Protein AF-A0A6G0JTC9-F1 (afdb_monomer_lite)

Foldseek 3Di:
DADLQDDDPCLVPDDPVPDPCLDPDPVSVSSCSHPPDPQVSQQSVCVNVVHDRDDPPPPPDPVVVVVVVLVVVLCVLLVVHPVVVPDPDDDDDDDDPPPRQDQDPDDPDQVVQLLVLLVVLCVSCCPVQVQDDADVSDDCLVCVVVCLVPVVSVSSSCSNGNCSVVVVVVQDPVSNPD

pLDDT: mean 75.74, std 15.86, range [37.12, 93.44]

Secondary structure (DSSP, 8-state):
---TT---HHHHHS-TTTS-TT--SHHHHHHHHHHS-HHHHHHHHHHHTTPPPPPSS-----HHHHHHHHHHHHHHHTT--TTTTS---------------------S-HHHHHHHHHHHHHHHSHHHHTPPPPPTT--GGGGHHHHHH-HHHHHHHHHH-SSHHHHHHT--GGGT--

Structure (mmCIF, N/CA/C/O backbone):
data_AF-A0A6G0JTC9-F1
#
_entry.id   AF-A0A6G0JTC9-F1
#
loop_
_atom_site.group_PDB
_atom_site.id
_atom_site.type_symbol
_atom_site.label_atom_id
_atom_site.label_alt_id
_atom_site.label_comp_id
_atom_site.label_asym_id
_atom_site.label_entity_id
_atom_site.label_seq_id
_atom_site.pdbx_PDB_ins_code
_atom_site.Cartn_x
_atom_site.Cartn_y
_atom_site.Cartn_z
_atom_site.occupancy
_atom_site.B_iso_or_equiv
_atom_site.auth_seq_id
_atom_site.auth_comp_id
_atom_site.auth_asym_id
_atom_site.auth_atom_id
_atom_site.pdbx_PDB_model_num
ATOM 1 N N . MET A 1 1 ? 2.907 3.541 41.428 1.00 45.31 1 MET A N 1
ATOM 2 C CA . MET A 1 1 ? 2.759 4.038 40.045 1.00 45.31 1 MET A CA 1
ATOM 3 C C . MET A 1 1 ? 2.275 2.856 39.226 1.00 45.31 1 MET A C 1
ATOM 5 O O . MET A 1 1 ? 3.086 1.985 38.955 1.00 45.31 1 MET A O 1
ATOM 9 N N . ALA A 1 2 ? 0.968 2.743 38.977 1.00 54.25 2 ALA A N 1
ATOM 10 C CA . ALA A 1 2 ? 0.426 1.648 38.171 1.00 54.25 2 ALA A CA 1
ATOM 11 C C . ALA A 1 2 ? 0.811 1.892 36.707 1.00 54.25 2 ALA A C 1
ATOM 13 O O . ALA A 1 2 ? 0.568 2.982 36.189 1.00 54.25 2 ALA A O 1
ATOM 14 N N . THR A 1 3 ? 1.476 0.931 36.071 1.00 62.31 3 THR A N 1
ATOM 15 C CA . THR A 1 3 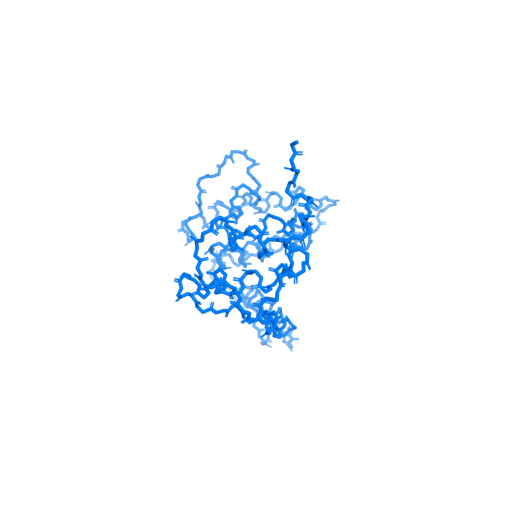? 1.822 1.043 34.652 1.00 62.31 3 THR A CA 1
ATOM 16 C C . THR A 1 3 ? 0.610 0.686 33.789 1.00 62.31 3 THR A C 1
ATOM 18 O O . THR A 1 3 ? -0.300 -0.001 34.245 1.00 62.31 3 THR A O 1
ATOM 21 N N . ILE A 1 4 ? 0.577 1.133 32.528 1.00 64.62 4 ILE A N 1
ATOM 22 C CA . ILE A 1 4 ? -0.486 0.786 31.556 1.00 64.62 4 ILE A CA 1
ATOM 23 C C . ILE A 1 4 ? -0.698 -0.736 31.437 1.00 64.62 4 ILE A C 1
ATOM 25 O O . ILE A 1 4 ? -1.800 -1.178 31.123 1.00 64.62 4 ILE A O 1
ATOM 29 N N . ASN A 1 5 ? 0.331 -1.528 31.746 1.00 71.38 5 ASN A N 1
ATOM 30 C CA . ASN A 1 5 ? 0.291 -2.987 31.700 1.00 71.38 5 ASN A CA 1
ATOM 31 C C . ASN A 1 5 ? -0.206 -3.638 33.004 1.00 71.38 5 ASN A C 1
ATOM 33 O O . ASN A 1 5 ? -0.423 -4.848 33.029 1.00 71.38 5 ASN A O 1
ATOM 37 N N . ASP A 1 6 ? -0.412 -2.867 34.074 1.00 80.31 6 ASP A N 1
ATOM 38 C CA . ASP A 1 6 ? -0.924 -3.381 35.342 1.00 80.31 6 ASP A CA 1
ATOM 39 C C . ASP A 1 6 ? -2.455 -3.288 35.371 1.00 80.31 6 ASP A C 1
ATOM 41 O O . ASP A 1 6 ? -3.046 -2.201 35.355 1.00 80.31 6 ASP A O 1
ATOM 45 N N . MET A 1 7 ? -3.120 -4.445 35.425 1.00 81.69 7 MET A N 1
ATOM 46 C CA . MET A 1 7 ? -4.563 -4.520 35.665 1.00 81.69 7 MET A CA 1
ATOM 47 C C . MET A 1 7 ? -4.858 -4.486 37.164 1.00 81.69 7 MET A C 1
ATOM 49 O O . MET A 1 7 ? -4.403 -5.360 37.908 1.00 81.69 7 MET A O 1
ATOM 53 N N . SER A 1 8 ? -5.682 -3.531 37.587 1.00 85.19 8 SER A N 1
ATOM 54 C CA . SER A 1 8 ? -6.304 -3.529 38.912 1.00 85.19 8 SER A CA 1
ATOM 55 C C . SER A 1 8 ? -7.249 -4.726 39.094 1.00 85.19 8 SER A C 1
ATOM 57 O O . SER A 1 8 ? -7.711 -5.338 38.126 1.00 85.19 8 SER A O 1
ATOM 59 N N . GLU A 1 9 ? -7.567 -5.066 40.346 1.00 84.75 9 GLU A N 1
ATOM 60 C CA . GLU A 1 9 ? -8.531 -6.135 40.653 1.00 84.75 9 GLU A CA 1
ATOM 61 C C . GLU A 1 9 ? -9.920 -5.853 40.070 1.00 84.75 9 G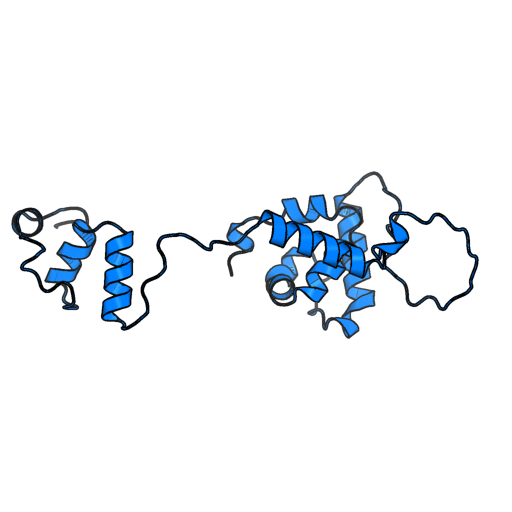LU A C 1
ATOM 63 O O . GLU A 1 9 ? -10.588 -6.770 39.595 1.00 84.75 9 GLU A O 1
ATOM 68 N N . TYR A 1 10 ? -10.329 -4.582 40.053 1.00 85.56 10 TYR A N 1
ATOM 69 C CA . TYR A 1 10 ? -11.589 -4.165 39.450 1.00 85.56 10 TYR A CA 1
ATOM 70 C C . TYR A 1 10 ? -11.597 -4.417 37.939 1.00 85.56 10 TYR A C 1
ATOM 72 O O . TYR A 1 10 ? -12.474 -5.120 37.441 1.00 85.56 10 TYR A O 1
ATOM 80 N N . GLU A 1 11 ? -10.589 -3.919 37.214 1.00 85.88 11 GLU A N 1
ATOM 81 C CA . GLU A 1 11 ? -10.485 -4.114 35.762 1.00 85.88 11 GLU A CA 1
ATOM 82 C C . GLU A 1 11 ? -10.470 -5.604 35.403 1.00 85.88 11 GLU A C 1
ATOM 84 O O . GLU A 1 11 ? -11.110 -6.009 34.434 1.00 85.88 11 GLU A O 1
ATOM 89 N N . ARG A 1 12 ? -9.800 -6.436 36.211 1.00 86.38 12 ARG A N 1
ATOM 90 C CA . ARG A 1 12 ? -9.709 -7.887 36.004 1.00 86.38 12 ARG A CA 1
ATOM 91 C C . ARG A 1 12 ? -11.053 -8.606 36.155 1.00 86.38 12 ARG A C 1
ATOM 93 O O . ARG A 1 12 ? -11.311 -9.546 35.407 1.00 86.38 12 ARG A O 1
ATOM 100 N N . ASN A 1 13 ? -11.884 -8.174 37.102 1.00 88.88 13 ASN A N 1
ATOM 101 C CA . ASN A 1 13 ? -13.079 -8.911 37.521 1.00 88.88 13 ASN A CA 1
ATOM 102 C C . ASN A 1 13 ? -14.398 -8.307 37.020 1.00 88.88 13 ASN A C 1
ATOM 104 O O . ASN A 1 13 ? -15.430 -8.967 37.114 1.00 88.88 13 ASN A O 1
ATOM 108 N N . VAL A 1 14 ? -14.390 -7.079 36.491 1.00 89.06 14 VAL A N 1
ATOM 109 C CA . VAL A 1 14 ? -15.605 -6.439 35.968 1.00 89.06 14 VAL A CA 1
ATOM 110 C C . VAL A 1 14 ? -16.179 -7.225 34.784 1.00 89.06 14 VAL A C 1
ATOM 112 O O . VAL A 1 14 ? -15.441 -7.688 33.909 1.00 89.06 14 VAL A O 1
ATOM 115 N N . ASP A 1 15 ? -17.498 -7.388 34.745 1.00 88.62 15 ASP A N 1
ATOM 116 C CA . ASP A 1 15 ? -18.181 -8.009 33.612 1.00 88.62 15 ASP A CA 1
ATOM 117 C C . ASP A 1 15 ? -18.329 -6.998 32.466 1.00 88.62 15 ASP A C 1
ATOM 119 O O . ASP A 1 15 ? -19.056 -6.008 32.577 1.00 88.62 15 ASP A O 1
ATOM 123 N N . LEU A 1 16 ? -17.653 -7.263 31.345 1.00 85.19 16 LEU A N 1
ATOM 124 C CA . LEU A 1 16 ? -17.637 -6.398 30.161 1.00 85.19 16 LEU A CA 1
ATOM 125 C C . LEU A 1 16 ? -19.019 -6.228 29.513 1.00 85.19 16 LEU A C 1
ATOM 127 O O . LEU A 1 16 ? -19.219 -5.248 28.797 1.00 85.19 16 LEU A O 1
ATOM 131 N N . SER A 1 17 ? -19.962 -7.145 29.756 1.00 85.44 17 SER A N 1
ATOM 132 C CA . SER A 1 17 ? -21.337 -7.033 29.247 1.00 85.44 17 SER A CA 1
ATOM 133 C C . SER A 1 17 ? -22.147 -5.944 29.962 1.00 85.44 17 SER A C 1
ATOM 135 O O . SER A 1 17 ? -23.094 -5.398 29.399 1.00 85.44 17 SER A O 1
ATOM 137 N N . THR A 1 18 ? -21.748 -5.596 31.189 1.00 88.19 18 THR A N 1
ATOM 138 C CA . THR A 1 18 ? -22.400 -4.574 32.024 1.00 88.19 18 THR A CA 1
ATOM 139 C C . THR A 1 18 ? -21.785 -3.185 31.850 1.00 88.19 18 THR A C 1
ATOM 141 O O . THR A 1 18 ? -22.390 -2.181 32.229 1.00 88.19 18 THR A O 1
ATOM 144 N N . VAL A 1 19 ? -20.590 -3.109 31.259 1.00 88.38 19 VAL A N 1
ATOM 145 C CA . VAL A 1 19 ? -19.876 -1.857 31.000 1.00 88.38 19 VAL A CA 1
ATOM 146 C C . VAL A 1 19 ? -20.391 -1.243 29.703 1.00 88.38 19 VAL A C 1
ATOM 148 O O . VAL A 1 19 ? -20.397 -1.887 28.656 1.00 88.38 19 VAL A O 1
ATOM 151 N N . ASN A 1 20 ? -20.765 0.037 29.738 1.00 91.25 20 ASN A N 1
ATOM 152 C CA . ASN A 1 20 ? -21.062 0.777 28.516 1.00 91.25 20 ASN A CA 1
ATOM 153 C C . ASN A 1 20 ? -19.766 1.050 27.734 1.00 91.25 20 ASN A C 1
ATOM 155 O O . ASN A 1 20 ? -19.128 2.086 27.907 1.00 91.25 20 ASN A O 1
ATOM 159 N N . GLN A 1 21 ? -19.389 0.125 26.853 1.00 88.06 21 GLN A N 1
ATOM 160 C CA . GLN A 1 21 ? -18.154 0.208 26.067 1.00 88.06 21 GLN A CA 1
ATOM 161 C C . GLN A 1 21 ? -18.140 1.400 25.093 1.00 88.06 21 GLN A C 1
ATOM 163 O O . GLN A 1 21 ? -17.074 1.833 24.661 1.00 88.06 21 GLN A O 1
ATOM 168 N N . LEU A 1 22 ? -19.300 1.979 24.770 1.00 90.12 22 LEU A N 1
ATOM 169 C CA . LEU A 1 22 ? -19.399 3.155 23.901 1.00 90.12 22 LEU A CA 1
ATOM 170 C C . LEU A 1 22 ? -19.075 4.469 24.623 1.00 90.12 22 LEU A C 1
ATOM 172 O O . LEU A 1 22 ? -18.865 5.480 23.959 1.00 90.12 22 LEU A O 1
ATOM 176 N N . ALA A 1 23 ? -19.023 4.472 25.957 1.00 91.38 23 ALA A N 1
ATOM 177 C CA . ALA A 1 23 ? -18.656 5.660 26.714 1.00 91.38 23 ALA A CA 1
ATOM 178 C C . ALA A 1 23 ? -17.164 5.973 26.534 1.00 91.38 23 ALA A C 1
ATOM 180 O O . ALA A 1 23 ? -16.304 5.167 26.889 1.00 91.38 23 ALA A O 1
ATOM 181 N N . ASP A 1 24 ? -16.858 7.157 26.005 1.00 87.94 24 ASP A N 1
ATOM 182 C CA . ASP A 1 24 ? -15.485 7.635 25.848 1.00 87.94 24 ASP A CA 1
ATOM 183 C C . ASP A 1 24 ? -14.998 8.339 27.121 1.00 87.94 24 ASP A C 1
ATOM 185 O O . ASP A 1 24 ? -14.881 9.562 27.190 1.00 87.94 24 ASP A O 1
ATOM 189 N N . CYS A 1 25 ? -14.785 7.552 28.176 1.00 91.12 25 CYS A N 1
ATOM 190 C CA . CYS A 1 25 ? -14.212 8.018 29.434 1.00 91.12 25 CYS A CA 1
ATOM 191 C C . CYS A 1 25 ? -12.997 7.177 29.834 1.00 91.12 25 CYS A C 1
ATOM 193 O O . CYS A 1 25 ? -12.851 6.024 29.428 1.00 91.12 25 CYS A O 1
ATOM 195 N N . GLU A 1 26 ? -12.119 7.761 30.651 1.00 90.12 26 GLU A N 1
ATOM 196 C CA . GLU A 1 26 ? -10.834 7.166 31.037 1.00 90.12 26 GLU A CA 1
ATOM 197 C C . GLU A 1 26 ? -10.984 5.777 31.678 1.00 90.12 26 GLU A C 1
ATOM 199 O O . GLU A 1 26 ? -10.230 4.864 31.354 1.00 90.12 26 GLU A O 1
ATOM 204 N N . GLU A 1 27 ? -12.007 5.589 32.512 1.00 88.62 27 GLU A N 1
ATOM 205 C CA . GLU A 1 27 ? -12.300 4.327 33.202 1.00 88.62 27 GLU A CA 1
ATOM 206 C C . GLU A 1 27 ? -12.623 3.191 32.220 1.00 88.62 27 GLU A C 1
ATOM 208 O O . GLU A 1 27 ? -12.059 2.099 32.307 1.00 88.62 27 GLU A O 1
ATOM 213 N N . VAL A 1 28 ? -13.500 3.452 31.245 1.00 89.94 28 VAL A N 1
ATOM 214 C CA . VAL A 1 28 ? -13.858 2.475 30.206 1.00 89.94 28 VAL A CA 1
ATOM 215 C C . VAL A 1 28 ? -12.684 2.264 29.257 1.00 89.94 28 VAL A C 1
ATOM 217 O O . VAL A 1 28 ? -12.398 1.128 28.880 1.00 89.94 28 VAL A O 1
ATOM 220 N N . ASN A 1 29 ? -11.960 3.330 28.914 1.00 90.12 29 ASN A N 1
ATOM 221 C CA . ASN A 1 29 ? -10.799 3.267 28.030 1.00 90.12 29 ASN A CA 1
ATOM 222 C C . ASN A 1 29 ? -9.679 2.411 28.636 1.00 90.12 29 ASN A C 1
ATOM 224 O O . ASN A 1 29 ? -9.085 1.602 27.925 1.00 90.12 29 ASN A O 1
ATOM 228 N N . ALA A 1 30 ? -9.442 2.507 29.946 1.00 89.25 30 ALA A N 1
ATOM 229 C CA . ALA A 1 30 ? -8.475 1.670 30.650 1.00 89.25 30 ALA A CA 1
ATOM 230 C C . ALA A 1 30 ? -8.845 0.177 30.582 1.00 89.25 30 ALA A C 1
ATOM 232 O O . ALA A 1 30 ? -7.989 -0.655 30.275 1.00 89.25 30 ALA A O 1
ATOM 233 N N . ILE A 1 31 ? -10.126 -0.163 30.776 1.00 90.06 31 ILE A N 1
ATOM 234 C CA . ILE A 1 31 ? -10.625 -1.545 30.669 1.00 90.06 31 ILE A CA 1
ATOM 235 C C . ILE A 1 31 ? -10.502 -2.061 29.227 1.00 90.06 31 ILE A C 1
ATOM 237 O O . ILE A 1 31 ? -9.958 -3.142 29.003 1.00 90.06 31 ILE A O 1
ATOM 241 N N . VAL A 1 32 ? -10.968 -1.280 28.248 1.00 91.06 32 VAL A N 1
ATOM 242 C CA . VAL A 1 32 ? -10.944 -1.607 26.811 1.00 91.06 32 VAL A CA 1
ATOM 243 C C . VAL A 1 32 ? -9.519 -1.853 26.321 1.00 91.06 32 VAL A C 1
ATOM 245 O O . VAL A 1 32 ? -9.268 -2.842 25.639 1.00 91.06 32 VAL A O 1
ATOM 248 N N . ILE A 1 33 ? -8.568 -0.988 26.688 1.00 90.19 33 ILE A N 1
ATOM 249 C CA . ILE A 1 33 ? -7.168 -1.107 26.259 1.00 90.19 33 ILE A CA 1
ATOM 250 C C . ILE A 1 33 ? -6.532 -2.405 26.764 1.00 90.19 33 ILE A C 1
ATOM 252 O O . ILE A 1 33 ? -5.749 -3.008 26.025 1.00 90.19 33 ILE A O 1
ATOM 256 N N . LYS A 1 34 ? -6.870 -2.816 27.994 1.00 89.94 34 LYS A N 1
ATOM 257 C CA . LYS A 1 34 ? -6.245 -3.943 28.700 1.00 89.94 34 LYS A CA 1
ATOM 258 C C . LYS A 1 34 ? -6.922 -5.293 28.443 1.00 89.94 34 LYS A C 1
ATOM 260 O O . LYS A 1 34 ? -6.242 -6.311 28.505 1.00 89.94 34 LYS A O 1
ATOM 265 N N . ARG A 1 35 ? -8.242 -5.324 28.209 1.00 90.25 35 ARG A N 1
ATOM 266 C CA . ARG A 1 35 ? -9.030 -6.575 28.152 1.00 90.25 35 ARG A CA 1
ATOM 267 C C . ARG A 1 35 ? -9.602 -6.938 26.793 1.00 90.25 35 ARG A C 1
ATOM 269 O O . ARG A 1 35 ? -10.014 -8.083 26.638 1.00 90.25 35 ARG A O 1
ATOM 276 N N . LEU A 1 36 ? -9.657 -6.004 25.847 1.00 90.62 36 LEU A N 1
ATOM 277 C CA . LEU A 1 36 ? -10.094 -6.305 24.488 1.00 90.62 36 LEU A CA 1
ATOM 278 C C . LEU A 1 36 ? -8.890 -6.533 23.577 1.00 90.62 36 LEU A C 1
ATOM 280 O O . LEU A 1 36 ? -7.878 -5.831 23.665 1.00 90.62 36 LEU A O 1
ATOM 284 N N . GLU A 1 37 ? -9.031 -7.497 22.672 1.00 90.19 37 GLU A N 1
ATOM 285 C CA . GLU A 1 37 ? -8.050 -7.748 21.624 1.00 90.19 37 GLU A CA 1
ATOM 286 C C . GLU A 1 37 ? -7.948 -6.537 20.689 1.00 90.19 37 GLU A C 1
ATOM 288 O O . GLU A 1 37 ? -8.893 -5.762 20.522 1.00 90.19 37 GLU A O 1
ATOM 293 N N . MET A 1 38 ? -6.794 -6.360 20.038 1.00 89.50 38 MET A N 1
ATOM 294 C CA . MET A 1 38 ? -6.527 -5.181 19.200 1.00 89.50 38 MET A CA 1
ATOM 295 C C . MET A 1 38 ? -7.615 -4.932 18.146 1.00 89.50 38 MET A C 1
ATOM 297 O O . MET A 1 38 ? -7.947 -3.776 17.878 1.00 89.50 38 MET A O 1
ATOM 301 N N . ARG A 1 39 ? -8.175 -6.010 17.589 1.00 89.38 39 ARG A N 1
ATOM 302 C CA . ARG A 1 39 ? -9.247 -5.960 16.597 1.00 89.38 39 ARG A CA 1
ATOM 303 C C . ARG A 1 39 ? -10.548 -5.408 17.178 1.00 89.38 39 ARG A C 1
ATOM 305 O O . ARG A 1 39 ? -11.072 -4.440 16.638 1.00 89.38 39 ARG A O 1
ATOM 312 N N . ASP A 1 40 ? -10.999 -5.951 18.304 1.00 90.69 40 ASP A N 1
ATOM 313 C CA . ASP A 1 40 ? -12.228 -5.518 18.978 1.00 90.69 40 ASP A CA 1
ATOM 314 C C . ASP A 1 40 ? -12.132 -4.054 19.425 1.00 90.69 40 ASP A C 1
ATOM 316 O O . ASP A 1 40 ? -13.091 -3.291 19.311 1.00 90.69 40 ASP A O 1
ATOM 320 N N . ARG A 1 41 ? -10.942 -3.621 19.869 1.00 92.25 41 ARG A N 1
ATOM 321 C CA . ARG A 1 41 ? -10.683 -2.209 20.193 1.00 92.25 41 ARG A CA 1
ATOM 322 C C . ARG A 1 41 ? -10.828 -1.305 18.973 1.00 92.25 41 ARG A C 1
ATOM 324 O O . ARG A 1 41 ? -11.382 -0.217 19.095 1.00 92.25 41 ARG A O 1
ATOM 331 N N . LEU A 1 42 ? -10.317 -1.727 17.815 1.00 91.38 42 LEU A N 1
ATOM 332 C CA . LEU A 1 42 ? -10.420 -0.947 16.584 1.00 91.38 42 LEU A CA 1
ATOM 333 C C . LEU A 1 42 ? -11.880 -0.828 16.138 1.00 91.38 42 LEU A C 1
ATOM 335 O O . LEU A 1 42 ? -12.328 0.270 15.819 1.00 91.38 42 LEU A O 1
ATOM 339 N N . ASP A 1 43 ? -12.638 -1.923 16.195 1.00 92.12 43 ASP A N 1
ATOM 340 C CA . ASP A 1 43 ? -14.068 -1.910 15.882 1.00 92.12 43 ASP A CA 1
ATOM 341 C C . ASP A 1 43 ? -14.845 -0.996 16.836 1.00 92.12 43 ASP A C 1
ATOM 343 O O . ASP A 1 43 ? -15.653 -0.182 16.389 1.00 92.12 43 ASP A O 1
ATOM 347 N N . LEU A 1 44 ? -14.536 -1.032 18.135 1.00 92.06 44 LEU A N 1
ATOM 348 C CA . LEU A 1 44 ? -15.137 -0.134 19.119 1.00 92.06 44 LEU A CA 1
ATOM 349 C C . LEU A 1 44 ? -14.830 1.344 18.828 1.00 92.06 44 LEU A C 1
ATOM 351 O O . LEU A 1 44 ? -15.723 2.186 18.926 1.00 92.06 44 LEU A O 1
ATOM 355 N N . VAL A 1 45 ? -13.593 1.670 18.440 1.00 92.56 45 VAL A N 1
ATOM 356 C CA . VAL A 1 45 ? -13.205 3.034 18.040 1.00 92.56 45 VAL A CA 1
ATOM 357 C C . VAL A 1 45 ? -13.975 3.478 16.796 1.00 92.56 45 VAL A C 1
ATOM 359 O O . VAL A 1 45 ? -14.504 4.589 16.777 1.00 92.56 45 VAL A O 1
ATOM 362 N N . HIS A 1 46 ? -14.104 2.612 15.787 1.00 93.12 46 HIS A N 1
ATOM 363 C CA . HIS A 1 46 ? -14.910 2.898 14.598 1.00 93.12 46 HIS A CA 1
ATOM 364 C C . HIS A 1 46 ? -16.371 3.174 14.969 1.00 93.12 46 HIS A C 1
ATOM 366 O O . HIS A 1 46 ? -16.922 4.192 14.554 1.00 93.12 46 HIS A O 1
ATOM 372 N N . ILE A 1 47 ? -16.967 2.339 15.823 1.00 93.44 47 ILE A N 1
ATOM 373 C CA . ILE A 1 47 ? -18.351 2.510 16.278 1.00 93.44 47 ILE A CA 1
ATOM 374 C C . ILE A 1 47 ? -18.526 3.837 17.034 1.00 93.44 47 ILE A C 1
ATOM 376 O O . ILE A 1 47 ? -19.472 4.571 16.751 1.00 93.44 47 ILE A O 1
ATOM 380 N N . ARG A 1 48 ? -17.610 4.191 17.949 1.00 93.00 48 ARG A N 1
ATOM 381 C CA . ARG A 1 48 ? -17.657 5.468 18.691 1.00 93.00 48 ARG A CA 1
ATOM 382 C C . ARG A 1 48 ? -17.573 6.692 17.779 1.00 93.00 48 ARG A C 1
ATOM 384 O O . ARG A 1 48 ? -18.209 7.703 18.059 1.00 93.00 48 ARG A O 1
ATOM 391 N N . LEU A 1 49 ? -16.811 6.593 16.690 1.00 93.31 49 LEU A N 1
ATOM 392 C CA . LEU A 1 49 ? -16.668 7.651 15.686 1.00 93.31 49 LEU A CA 1
ATOM 393 C C . LEU A 1 49 ? -17.778 7.636 14.621 1.00 93.31 49 LEU A C 1
ATOM 395 O O . LEU A 1 49 ? -17.789 8.500 13.746 1.00 93.31 49 LEU A O 1
ATOM 399 N N . GLY A 1 50 ? -18.701 6.668 14.666 1.00 91.94 50 GLY A N 1
ATOM 400 C CA . GLY A 1 50 ? -19.738 6.495 13.646 1.00 91.94 50 GLY A CA 1
ATOM 401 C C . GLY A 1 50 ? -19.192 6.051 12.285 1.00 91.94 50 GLY A C 1
ATOM 402 O O . GLY A 1 50 ? -19.828 6.285 11.257 1.00 91.94 50 GLY A O 1
ATOM 403 N N . LEU A 1 51 ? -18.010 5.435 12.262 1.00 90.81 51 LEU A N 1
ATOM 404 C CA . LEU A 1 51 ? -17.380 4.906 11.060 1.00 90.81 51 LEU A CA 1
ATOM 405 C C . LEU A 1 51 ? -17.802 3.446 10.830 1.00 90.81 51 LEU A C 1
ATOM 407 O O . LEU A 1 51 ? -17.952 2.690 11.793 1.00 90.81 51 LEU A O 1
ATOM 411 N N . PRO A 1 52 ? -17.945 3.005 9.567 1.00 89.81 52 PRO A N 1
ATOM 412 C CA . PRO A 1 52 ? -18.118 1.591 9.255 1.00 89.81 52 PRO A CA 1
ATOM 413 C C . PRO A 1 52 ? -16.957 0.766 9.821 1.00 89.81 52 PRO A C 1
ATOM 415 O O . PRO A 1 52 ? -15.796 1.167 9.691 1.00 89.81 52 PRO A O 1
ATOM 418 N N . THR A 1 53 ? -17.254 -0.379 10.436 1.00 88.19 53 THR A N 1
ATOM 419 C CA . THR A 1 53 ? -16.222 -1.319 10.885 1.00 88.19 53 THR A CA 1
ATOM 420 C C . THR A 1 53 ? -15.489 -1.896 9.680 1.00 88.19 53 THR A C 1
ATOM 422 O O . THR A 1 53 ? -16.078 -2.163 8.629 1.00 88.19 53 THR A O 1
ATOM 425 N N . LEU A 1 54 ? -14.173 -2.062 9.808 1.00 82.12 54 LEU A N 1
ATOM 426 C CA . LEU A 1 54 ? -13.374 -2.615 8.720 1.00 82.12 54 LEU A CA 1
ATOM 427 C C . LEU A 1 54 ? -13.713 -4.108 8.561 1.00 82.12 54 LEU A C 1
ATOM 429 O O . LEU A 1 54 ? -13.820 -4.803 9.569 1.00 82.12 54 LEU A O 1
ATOM 433 N N . PRO A 1 55 ? -13.857 -4.651 7.347 1.00 80.88 55 PRO A N 1
ATOM 434 C CA . PRO A 1 55 ? -14.015 -6.093 7.184 1.00 80.88 55 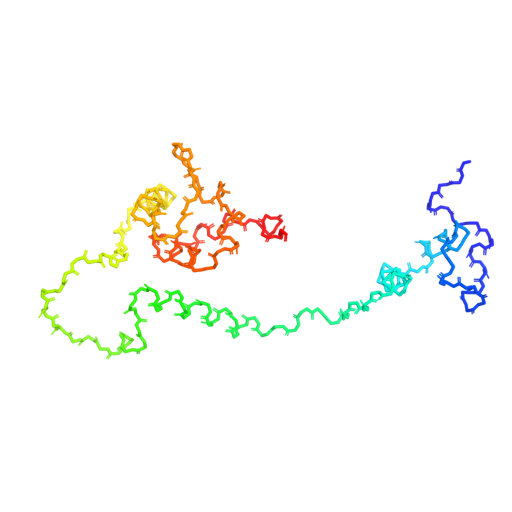PRO A CA 1
ATOM 435 C C . PRO A 1 55 ? -12.801 -6.836 7.775 1.00 80.88 55 PRO A C 1
ATOM 437 O O . PRO A 1 55 ? -11.661 -6.388 7.650 1.00 80.88 55 PRO A O 1
ATOM 440 N N . SER A 1 56 ? -13.055 -7.942 8.485 1.00 70.88 56 SER A N 1
ATOM 441 C CA . SER A 1 56 ? -11.997 -8.764 9.102 1.00 70.88 56 SER A CA 1
ATOM 442 C C . SER A 1 56 ? -11.316 -9.685 8.092 1.00 70.88 56 SER A C 1
ATOM 44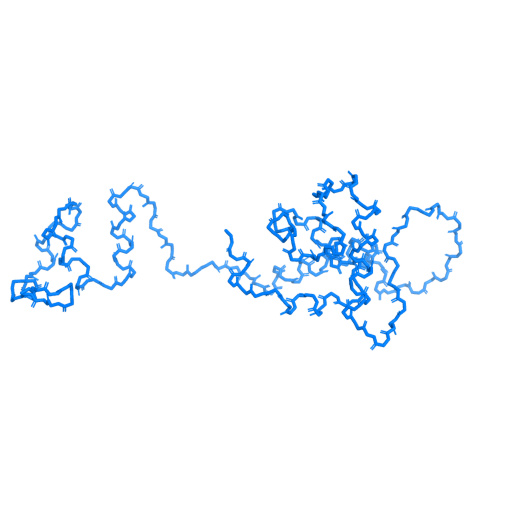4 O O . SER A 1 56 ? -10.124 -9.963 8.207 1.00 70.88 56 SER A O 1
ATOM 446 N N . ALA A 1 57 ? -12.062 -10.122 7.075 1.00 68.56 57 ALA A N 1
ATOM 447 C CA . ALA A 1 57 ? -11.482 -10.612 5.841 1.00 68.56 57 ALA A CA 1
ATOM 448 C C . ALA A 1 57 ? -10.752 -9.425 5.204 1.00 68.56 57 ALA A C 1
ATOM 450 O O . ALA A 1 57 ? -11.373 -8.385 4.987 1.00 68.56 57 ALA A O 1
ATOM 451 N N . GLY A 1 58 ? -9.442 -9.546 4.973 1.00 63.38 58 GLY A N 1
ATOM 452 C CA . GLY A 1 58 ? -8.654 -8.507 4.302 1.00 63.38 58 GLY A CA 1
ATOM 453 C C . GLY A 1 58 ? -9.221 -8.143 2.924 1.00 63.38 58 GLY A C 1
ATOM 454 O O . GLY A 1 58 ? -10.277 -8.628 2.520 1.00 63.38 58 GLY A O 1
ATOM 455 N N . MET A 1 59 ? -8.524 -7.303 2.156 1.00 60.78 59 MET A N 1
ATOM 456 C CA . MET A 1 59 ? -8.931 -7.072 0.766 1.00 60.78 59 MET A CA 1
ATOM 457 C C . MET A 1 59 ? -8.947 -8.404 0.003 1.00 60.78 59 MET A C 1
ATOM 459 O O . MET A 1 59 ? -7.898 -8.961 -0.318 1.00 60.78 59 MET A O 1
ATOM 463 N N . VAL A 1 60 ? -10.151 -8.918 -0.264 1.00 63.25 60 VAL A N 1
ATOM 464 C CA . VAL A 1 60 ? -10.381 -10.075 -1.130 1.00 63.25 60 VAL A CA 1
ATOM 465 C C . VAL A 1 60 ? -10.220 -9.575 -2.558 1.00 63.25 60 VAL A C 1
ATOM 467 O O . VAL A 1 60 ? -11.183 -9.186 -3.213 1.00 63.25 60 VAL A O 1
ATOM 470 N N . ALA A 1 61 ? -8.971 -9.500 -2.997 1.00 69.94 61 ALA A N 1
ATOM 471 C CA . ALA A 1 61 ? -8.621 -9.300 -4.388 1.00 69.94 61 ALA A CA 1
ATOM 472 C C . ALA A 1 61 ? -8.057 -10.615 -4.923 1.00 69.94 61 ALA A C 1
ATOM 474 O O . ALA A 1 61 ? -7.240 -11.258 -4.258 1.00 69.94 61 ALA A O 1
ATOM 475 N N . ASP A 1 62 ? -8.489 -11.011 -6.119 1.00 79.25 62 ASP A N 1
ATOM 476 C CA . ASP A 1 62 ? -7.788 -12.034 -6.884 1.00 79.25 62 ASP A CA 1
ATOM 477 C C . ASP A 1 62 ? -6.469 -11.421 -7.369 1.00 79.25 62 ASP A C 1
ATOM 479 O O . ASP A 1 62 ? -6.398 -10.756 -8.402 1.00 79.25 62 ASP A O 1
ATOM 483 N N . TRP A 1 63 ? -5.429 -11.551 -6.546 1.00 76.25 63 TRP A N 1
ATOM 484 C CA . TRP A 1 63 ? -4.120 -10.986 -6.848 1.00 76.25 63 TRP A CA 1
ATOM 485 C C . TRP A 1 63 ? -3.513 -11.594 -8.105 1.00 76.25 63 TRP A C 1
ATOM 487 O O . TRP A 1 63 ? -2.762 -10.906 -8.785 1.00 76.25 63 TRP A O 1
ATOM 497 N N . GLU A 1 64 ? -3.842 -12.842 -8.433 1.00 79.81 64 GLU A N 1
ATOM 498 C CA . GLU A 1 64 ? -3.355 -13.489 -9.647 1.00 79.81 64 GLU A CA 1
ATOM 499 C C . GLU A 1 64 ? -3.990 -12.837 -10.880 1.00 79.81 64 GLU A C 1
ATOM 501 O O . GLU A 1 64 ? -3.270 -12.432 -11.793 1.00 79.81 64 GLU A O 1
ATOM 506 N N . GLU A 1 65 ? -5.306 -12.599 -10.858 1.00 81.12 65 GLU A N 1
ATOM 507 C CA . GLU A 1 65 ? -6.003 -11.852 -11.912 1.00 81.12 65 GLU A CA 1
ATOM 508 C C . GLU A 1 65 ? -5.506 -10.399 -12.016 1.00 81.12 65 GLU A C 1
ATOM 510 O O . GLU A 1 65 ? -5.230 -9.902 -13.113 1.00 81.12 65 GLU A O 1
ATOM 515 N N . VAL A 1 66 ? -5.358 -9.704 -10.882 1.00 80.25 66 VAL A N 1
ATOM 516 C CA . VAL A 1 66 ? -4.896 -8.307 -10.844 1.00 80.25 66 VAL A CA 1
ATOM 517 C C . VAL A 1 66 ? -3.469 -8.183 -11.381 1.00 80.25 66 VAL A C 1
ATOM 519 O O . VAL A 1 66 ? -3.201 -7.286 -12.182 1.00 80.25 66 VAL A O 1
ATOM 522 N N . LEU A 1 67 ? -2.564 -9.082 -10.983 1.00 80.44 67 LEU A N 1
ATOM 523 C CA . LEU A 1 67 ? -1.180 -9.094 -11.458 1.00 80.44 67 LEU A CA 1
ATOM 524 C C . LEU A 1 67 ? -1.098 -9.461 -12.941 1.00 80.44 67 LEU A C 1
ATOM 526 O O . LEU A 1 67 ? -0.402 -8.771 -13.682 1.00 80.44 67 LEU A O 1
ATOM 530 N N . ALA A 1 68 ? -1.842 -10.475 -13.392 1.00 78.56 68 ALA A N 1
ATOM 531 C CA . ALA A 1 68 ? -1.872 -10.873 -14.799 1.00 78.56 68 ALA A CA 1
ATOM 532 C C . ALA A 1 68 ? -2.380 -9.736 -15.696 1.00 78.56 68 ALA A C 1
ATOM 534 O O . ALA A 1 68 ? -1.819 -9.456 -16.758 1.00 78.56 68 ALA A O 1
ATOM 535 N N . LYS A 1 69 ? -3.416 -9.022 -15.245 1.00 80.06 69 LYS A N 1
ATOM 536 C CA . LYS A 1 69 ? -3.943 -7.853 -15.949 1.00 80.06 69 LYS A CA 1
ATOM 537 C C . LYS A 1 69 ? -2.942 -6.701 -15.979 1.00 80.06 69 LYS A C 1
ATOM 539 O O . LYS A 1 69 ? -2.827 -6.023 -16.997 1.00 80.06 69 LYS A O 1
ATOM 544 N N . GLU A 1 70 ? -2.222 -6.466 -14.888 1.00 79.56 70 GLU A N 1
ATOM 545 C CA . GLU A 1 70 ? -1.193 -5.429 -14.833 1.00 79.56 70 GLU A CA 1
ATOM 546 C C . GLU A 1 70 ? -0.023 -5.743 -15.768 1.00 79.56 70 GLU A C 1
ATOM 548 O O . GLU A 1 70 ? 0.382 -4.886 -16.553 1.00 79.56 70 GLU A O 1
ATOM 553 N N . GLU A 1 71 ? 0.464 -6.984 -15.749 1.00 76.50 71 GLU A N 1
ATOM 554 C CA . GLU A 1 71 ? 1.493 -7.479 -16.665 1.00 76.50 71 GLU A CA 1
ATOM 555 C C . GLU A 1 71 ? 1.057 -7.319 -18.128 1.00 76.50 71 GLU A C 1
ATOM 557 O O . GLU A 1 71 ? 1.811 -6.807 -18.957 1.00 76.50 71 GLU A O 1
ATOM 562 N N . GLN A 1 72 ? -0.190 -7.673 -18.445 1.00 73.56 72 GLN A N 1
ATOM 563 C CA . GLN A 1 72 ? -0.762 -7.477 -19.773 1.00 73.56 72 GLN A CA 1
ATOM 564 C C . GLN A 1 72 ? -0.794 -6.001 -20.189 1.00 73.56 72 GLN A C 1
ATOM 566 O O . GLN A 1 72 ? -0.466 -5.680 -21.330 1.00 73.56 72 GLN A O 1
ATOM 571 N N . LEU A 1 73 ? -1.205 -5.098 -19.298 1.00 74.44 73 LEU A N 1
ATOM 572 C CA . LEU A 1 73 ? -1.256 -3.663 -19.593 1.00 74.44 73 LEU A CA 1
ATOM 573 C C . LEU A 1 73 ? 0.145 -3.085 -19.785 1.00 74.44 73 LEU A C 1
ATOM 575 O O . LEU A 1 73 ? 0.332 -2.220 -20.638 1.00 74.44 73 LEU A O 1
ATOM 579 N N . ILE A 1 74 ? 1.130 -3.592 -19.039 1.00 72.56 74 ILE A N 1
ATOM 580 C CA . ILE A 1 74 ? 2.537 -3.279 -19.273 1.00 72.56 74 ILE A CA 1
ATOM 581 C C . ILE A 1 74 ? 2.903 -3.733 -20.692 1.00 72.56 74 ILE A C 1
ATOM 583 O O . ILE A 1 74 ? 3.343 -2.884 -21.456 1.00 72.56 74 ILE A O 1
ATOM 587 N N . HIS A 1 75 ? 2.617 -4.984 -21.090 1.00 68.50 75 HIS A N 1
ATOM 588 C CA . HIS A 1 75 ? 2.857 -5.520 -22.446 1.00 68.50 75 HIS A CA 1
ATOM 589 C C . HIS A 1 75 ? 2.189 -4.717 -23.586 1.00 68.50 75 HIS A C 1
ATOM 591 O O . HIS A 1 75 ? 2.822 -4.465 -24.615 1.00 68.50 75 HIS A O 1
ATOM 597 N N . GLN A 1 76 ? 0.957 -4.248 -23.388 1.00 68.06 76 GLN A N 1
ATOM 598 C CA . GLN A 1 76 ? 0.239 -3.416 -24.362 1.00 68.06 76 GLN A CA 1
ATOM 599 C C . GLN A 1 76 ? 0.870 -2.028 -24.540 1.00 68.06 76 GLN A C 1
ATOM 601 O O . GLN A 1 76 ? 0.904 -1.509 -25.652 1.00 68.06 76 GLN A O 1
ATOM 606 N N . GLU A 1 77 ? 1.445 -1.439 -23.489 1.00 65.88 77 GLU A N 1
ATOM 607 C CA . GLU A 1 77 ? 2.157 -0.156 -23.601 1.00 65.88 77 GLU A CA 1
ATOM 608 C C . GLU A 1 77 ? 3.445 -0.279 -24.456 1.00 65.88 77 GLU A C 1
ATOM 610 O O . GLU A 1 77 ? 3.940 0.721 -24.973 1.00 65.88 77 GLU A O 1
ATOM 615 N N . TYR A 1 78 ? 3.965 -1.499 -24.682 1.00 59.84 78 TYR A N 1
ATOM 616 C CA . TYR A 1 78 ? 5.045 -1.774 -25.650 1.00 59.84 78 TYR A CA 1
ATOM 617 C C . TYR A 1 78 ? 4.540 -2.062 -27.070 1.00 59.84 78 TYR A C 1
ATOM 619 O O . TYR A 1 78 ? 5.332 -2.516 -27.892 1.00 59.84 78 TYR A O 1
ATOM 627 N N . GLY A 1 79 ? 3.242 -1.919 -27.360 1.00 58.81 79 GLY A N 1
ATOM 628 C CA . GLY A 1 79 ? 2.633 -2.374 -28.618 1.00 58.81 79 GLY A CA 1
ATOM 629 C C . GLY A 1 79 ? 2.846 -3.866 -28.910 1.00 58.81 79 GLY A C 1
ATOM 630 O O . GLY A 1 79 ? 2.764 -4.297 -30.061 1.00 58.81 79 GLY A O 1
ATOM 631 N N . ILE A 1 80 ? 3.124 -4.667 -27.871 1.00 51.69 80 ILE A N 1
ATOM 632 C CA . ILE A 1 80 ? 2.999 -6.123 -27.926 1.00 51.69 80 ILE A CA 1
ATOM 633 C C . ILE A 1 80 ? 1.526 -6.415 -27.651 1.00 51.69 80 ILE A C 1
ATOM 635 O O . ILE A 1 80 ? 1.109 -6.778 -26.550 1.00 51.69 80 ILE A O 1
ATOM 639 N N . ASP A 1 81 ? 0.712 -6.191 -28.674 1.00 52.53 81 ASP A N 1
ATOM 640 C CA . ASP A 1 81 ? -0.698 -6.540 -28.635 1.00 52.53 81 ASP A CA 1
ATOM 641 C C . ASP A 1 81 ? -0.822 -8.072 -28.669 1.00 52.53 81 ASP A C 1
ATOM 643 O O . ASP A 1 81 ? 0.095 -8.780 -29.091 1.00 52.53 81 ASP A O 1
ATOM 647 N N . HIS A 1 82 ? -1.978 -8.625 -28.291 1.00 48.53 82 HIS A N 1
ATOM 648 C CA . HIS A 1 82 ? -2.230 -10.079 -28.354 1.00 48.53 82 HIS A CA 1
ATOM 649 C C . HIS A 1 82 ? -2.009 -10.689 -29.756 1.00 48.53 82 HIS A C 1
ATOM 651 O O . HIS A 1 82 ? -1.900 -11.904 -29.897 1.00 48.53 82 HIS A O 1
ATOM 657 N N . TYR A 1 83 ? -1.910 -9.845 -30.786 1.00 50.25 83 TYR A N 1
ATOM 658 C CA . TYR A 1 83 ? -1.566 -10.205 -32.157 1.00 50.25 83 TYR A CA 1
ATOM 659 C C . TYR A 1 83 ? -0.071 -10.548 -32.361 1.00 50.25 83 TYR A C 1
ATOM 661 O O . TYR A 1 83 ? 0.261 -11.374 -33.210 1.00 50.25 83 TYR A O 1
ATOM 669 N N . ALA A 1 84 ? 0.845 -9.985 -31.562 1.00 47.28 84 ALA A N 1
ATOM 670 C CA . ALA A 1 84 ? 2.293 -10.187 -31.703 1.00 47.28 84 ALA A CA 1
ATOM 671 C C . ALA A 1 84 ? 2.810 -11.494 -31.068 1.00 47.28 84 ALA A C 1
ATOM 673 O O . ALA A 1 84 ? 3.933 -11.908 -31.350 1.00 47.28 84 ALA A O 1
ATOM 674 N N . ALA A 1 85 ? 2.000 -12.183 -30.256 1.00 49.12 85 ALA A N 1
ATOM 675 C CA . ALA A 1 85 ? 2.378 -13.474 -29.673 1.00 49.12 85 ALA A CA 1
ATOM 676 C C . ALA A 1 85 ? 2.492 -14.600 -30.723 1.00 49.12 85 ALA A C 1
ATOM 678 O O . ALA A 1 85 ? 3.142 -15.608 -30.456 1.00 49.12 85 ALA A O 1
ATOM 679 N N . ASN A 1 86 ? 1.900 -14.429 -31.917 1.00 44.84 86 ASN A N 1
ATOM 680 C CA . ASN A 1 86 ? 1.800 -15.497 -32.917 1.00 44.84 86 ASN A CA 1
ATOM 681 C C . ASN A 1 86 ? 2.111 -15.103 -34.374 1.00 44.84 86 ASN A C 1
ATOM 683 O O . ASN A 1 86 ? 1.929 -15.941 -35.255 1.00 44.84 86 ASN A O 1
ATOM 687 N N . SER A 1 87 ? 2.594 -13.889 -34.658 1.00 42.03 87 SER A N 1
ATOM 688 C CA . SER A 1 87 ? 2.920 -13.485 -36.035 1.00 42.03 87 SER A CA 1
ATOM 689 C C . SER A 1 87 ? 4.337 -12.927 -36.134 1.00 42.03 87 SER A C 1
ATOM 691 O O . SER A 1 87 ? 4.563 -11.726 -36.021 1.00 42.03 87 SER A O 1
ATOM 693 N N . GLN A 1 88 ? 5.310 -13.803 -36.396 1.00 41.47 88 GLN A N 1
ATOM 694 C CA . GLN A 1 88 ? 6.462 -13.388 -37.194 1.00 41.47 88 GLN A CA 1
ATOM 695 C C . GLN A 1 88 ? 5.976 -13.258 -38.636 1.00 41.47 88 GLN A C 1
ATOM 697 O O . GLN A 1 88 ? 5.926 -14.232 -39.381 1.00 41.47 88 GLN A O 1
ATOM 702 N N . THR A 1 89 ? 5.595 -12.049 -39.022 1.00 40.69 89 THR A N 1
ATOM 703 C CA . THR A 1 89 ? 5.505 -11.676 -40.432 1.00 40.69 89 THR A CA 1
ATOM 704 C C . THR A 1 89 ? 6.356 -10.440 -40.617 1.00 40.69 89 THR A C 1
ATOM 706 O O . THR A 1 89 ? 6.020 -9.366 -40.124 1.00 40.69 89 THR A O 1
ATOM 709 N N . GLU A 1 90 ? 7.490 -10.646 -41.279 1.00 47.78 90 GLU A N 1
ATOM 710 C CA . GLU A 1 90 ? 8.370 -9.609 -41.799 1.00 47.78 90 GLU A CA 1
ATOM 711 C C . GLU A 1 90 ? 7.531 -8.639 -42.641 1.00 47.78 90 GLU A C 1
ATOM 713 O O . GLU A 1 90 ? 7.067 -8.995 -43.723 1.00 47.78 90 GLU A O 1
ATOM 718 N N . MET A 1 91 ? 7.298 -7.425 -42.145 1.00 39.19 91 MET A N 1
ATOM 719 C CA . MET A 1 91 ? 6.864 -6.319 -42.990 1.00 39.19 91 MET A CA 1
ATOM 720 C C . MET A 1 91 ? 7.670 -5.074 -42.651 1.00 39.19 91 MET A C 1
ATOM 722 O O . MET A 1 91 ? 7.557 -4.480 -41.582 1.00 39.19 91 MET A O 1
ATOM 726 N N . ASP A 1 92 ? 8.517 -4.755 -43.620 1.00 47.91 92 ASP A N 1
ATOM 727 C CA . ASP A 1 92 ? 9.176 -3.486 -43.852 1.00 47.91 92 ASP A CA 1
ATOM 728 C C . ASP A 1 92 ? 8.107 -2.405 -44.078 1.00 47.91 92 ASP A C 1
ATOM 730 O O . ASP A 1 92 ? 7.329 -2.478 -45.033 1.00 47.91 92 ASP A O 1
ATOM 734 N N . SER A 1 93 ? 8.020 -1.427 -43.179 1.00 37.12 93 SER A N 1
ATOM 735 C CA . SER A 1 93 ? 7.303 -0.184 -43.455 1.00 37.12 93 SER A CA 1
ATOM 736 C C . SER A 1 93 ? 7.861 0.959 -42.614 1.00 37.12 93 SER A C 1
ATOM 738 O O . SER A 1 93 ? 7.698 0.978 -41.393 1.00 37.12 93 SER A O 1
ATOM 740 N N . ASP A 1 94 ? 8.485 1.906 -43.315 1.00 46.44 94 ASP A N 1
ATOM 741 C CA . ASP A 1 94 ? 8.834 3.268 -42.900 1.00 46.44 94 ASP A CA 1
ATOM 742 C C . ASP A 1 94 ? 7.606 3.994 -42.317 1.00 46.44 94 ASP A C 1
ATOM 744 O O . ASP A 1 94 ? 6.840 4.644 -43.034 1.00 46.44 94 ASP A O 1
ATOM 748 N N . VAL A 1 95 ? 7.396 3.874 -41.005 1.00 41.94 95 VAL A N 1
ATOM 749 C CA . VAL A 1 95 ? 6.394 4.653 -40.270 1.00 41.94 95 VAL A CA 1
ATOM 750 C C . VAL A 1 95 ? 7.085 5.381 -39.124 1.00 41.94 95 VAL A C 1
ATOM 752 O O . VAL A 1 95 ? 7.868 4.803 -38.374 1.00 41.94 95 VAL A O 1
ATOM 755 N N . ASP A 1 96 ? 6.794 6.676 -39.079 1.00 40.59 96 ASP A N 1
ATOM 756 C CA . ASP A 1 96 ? 7.415 7.745 -38.308 1.00 40.59 96 ASP A CA 1
ATOM 757 C C . ASP A 1 96 ? 7.793 7.362 -36.863 1.00 40.59 96 ASP A C 1
ATOM 759 O O . ASP A 1 96 ? 7.026 6.761 -36.111 1.00 40.59 96 ASP A O 1
ATOM 763 N N . ASP A 1 97 ? 9.016 7.740 -36.498 1.00 41.59 97 ASP A N 1
ATOM 764 C CA . ASP A 1 97 ? 9.789 7.360 -35.313 1.00 41.59 97 ASP A CA 1
ATOM 765 C C . ASP A 1 97 ? 9.264 8.044 -34.022 1.00 41.59 97 ASP A C 1
ATOM 767 O O . ASP A 1 97 ? 10.021 8.661 -33.269 1.00 41.59 97 ASP A O 1
ATOM 771 N N . GLU A 1 98 ? 7.960 7.952 -33.719 1.00 45.31 98 GLU A N 1
ATOM 772 C CA . GLU A 1 98 ? 7.436 8.221 -32.368 1.00 45.31 98 GLU A CA 1
ATOM 773 C C . GLU A 1 98 ? 7.803 7.042 -31.455 1.00 45.31 98 GLU A C 1
ATOM 775 O O . GLU A 1 98 ? 7.022 6.145 -31.146 1.00 45.31 98 GLU A O 1
ATOM 780 N N . GLN A 1 99 ? 9.085 7.051 -31.089 1.00 48.53 99 GLN A N 1
ATOM 781 C CA . GLN A 1 99 ? 9.866 6.012 -30.431 1.00 48.53 99 GLN A CA 1
ATOM 782 C C . GLN A 1 99 ? 9.134 5.285 -29.294 1.00 48.53 99 GLN A C 1
ATOM 784 O O . GLN A 1 99 ? 9.140 5.688 -28.124 1.00 48.53 99 GLN A O 1
ATOM 789 N N . MET A 1 100 ? 8.580 4.131 -29.661 1.00 46.69 100 MET A N 1
ATOM 790 C CA . MET A 1 100 ? 8.330 3.009 -28.768 1.00 46.69 100 MET A CA 1
ATOM 791 C C . MET A 1 100 ? 9.621 2.688 -27.980 1.00 46.69 100 MET A C 1
ATOM 793 O O . MET A 1 100 ? 10.707 2.672 -28.574 1.00 46.69 100 MET A O 1
ATOM 797 N N . PRO A 1 101 ? 9.555 2.439 -26.658 1.00 46.09 101 PRO A N 1
ATOM 798 C CA . PRO A 1 101 ? 10.723 2.130 -25.833 1.00 46.09 101 PRO A CA 1
ATOM 799 C C . PRO A 1 101 ? 11.510 0.916 -26.355 1.00 46.09 101 PRO A C 1
ATOM 801 O O . PRO A 1 101 ? 11.134 -0.235 -26.141 1.00 46.09 101 PRO A O 1
ATOM 804 N N . ARG A 1 102 ? 12.634 1.145 -27.043 1.00 50.19 102 ARG A N 1
ATOM 805 C CA . ARG A 1 102 ? 13.511 0.061 -27.509 1.00 50.19 102 ARG A CA 1
ATOM 806 C C . ARG A 1 102 ? 14.366 -0.429 -26.340 1.00 50.19 102 ARG A C 1
ATOM 808 O O . ARG A 1 102 ? 15.162 0.335 -25.796 1.00 50.19 102 ARG A O 1
ATOM 815 N N . ARG A 1 103 ? 14.248 -1.714 -25.977 1.00 49.06 103 ARG A N 1
ATOM 816 C CA . ARG A 1 103 ? 15.145 -2.359 -25.002 1.00 49.06 103 ARG A CA 1
ATOM 817 C C . ARG A 1 103 ? 16.596 -2.199 -25.460 1.00 49.06 103 ARG A C 1
ATOM 819 O O . ARG A 1 103 ? 17.014 -2.805 -26.445 1.00 49.06 103 ARG A O 1
ATOM 826 N N . HIS A 1 104 ? 17.372 -1.388 -24.745 1.00 44.41 104 HIS A N 1
ATOM 827 C CA . HIS A 1 104 ? 18.813 -1.315 -24.959 1.00 44.41 104 HIS A CA 1
ATOM 828 C C . HIS A 1 104 ? 19.439 -2.693 -24.687 1.00 44.41 104 HIS A C 1
ATOM 830 O O . HIS A 1 104 ? 19.071 -3.372 -23.726 1.00 44.41 104 HIS A O 1
ATOM 836 N N . ALA A 1 105 ? 20.369 -3.113 -25.551 1.00 47.12 105 ALA A N 1
ATOM 837 C CA . ALA A 1 105 ? 21.067 -4.387 -25.424 1.00 47.12 105 ALA A CA 1
ATOM 838 C C . ALA A 1 105 ? 21.673 -4.542 -24.019 1.00 47.12 105 ALA A C 1
ATOM 840 O O . ALA A 1 105 ? 22.237 -3.597 -23.463 1.00 47.12 105 ALA A O 1
ATOM 841 N N . ARG A 1 106 ? 21.537 -5.745 -23.451 1.00 47.56 106 ARG A N 1
ATOM 842 C CA . ARG A 1 106 ? 21.975 -6.111 -22.098 1.00 47.56 106 ARG A CA 1
ATOM 843 C C . ARG A 1 106 ? 23.491 -5.923 -21.935 1.00 47.56 106 ARG A C 1
ATOM 845 O O . ARG A 1 106 ? 24.260 -6.851 -22.160 1.00 47.56 106 ARG A O 1
ATOM 852 N N . ALA A 1 107 ? 23.933 -4.732 -21.537 1.00 46.12 107 ALA A N 1
ATOM 853 C CA . ALA A 1 107 ? 25.299 -4.519 -21.064 1.00 46.12 107 ALA A CA 1
ATOM 854 C C . ALA A 1 107 ? 25.467 -5.103 -19.647 1.00 46.12 107 ALA A C 1
ATOM 856 O O . ALA A 1 107 ? 24.501 -5.215 -18.888 1.00 46.12 107 ALA A O 1
ATOM 857 N N . ALA A 1 108 ? 26.703 -5.474 -19.304 1.00 52.88 108 ALA A N 1
ATOM 858 C CA . ALA A 1 108 ? 27.082 -6.333 -18.176 1.00 52.88 108 ALA A CA 1
ATOM 859 C C . ALA A 1 108 ? 26.787 -5.797 -16.750 1.00 52.88 108 ALA A C 1
ATOM 861 O O . ALA A 1 108 ? 27.099 -6.476 -15.773 1.00 52.88 108 ALA A O 1
ATOM 862 N N . THR A 1 109 ? 26.166 -4.624 -16.588 1.00 60.50 109 THR A N 1
ATOM 863 C CA . THR A 1 109 ? 25.855 -4.016 -15.279 1.00 60.50 109 THR A CA 1
ATOM 864 C C . THR A 1 109 ? 24.435 -3.437 -15.245 1.00 60.50 109 THR A C 1
ATOM 866 O O . THR A 1 109 ? 24.172 -2.332 -15.714 1.00 60.50 109 THR A O 1
ATOM 869 N N . GLY A 1 110 ? 23.491 -4.195 -14.671 1.00 65.38 110 GLY A N 1
ATOM 870 C CA . GLY A 1 110 ? 22.056 -3.881 -14.733 1.00 65.38 110 GLY A CA 1
ATOM 871 C C . GLY A 1 110 ? 21.606 -2.597 -14.020 1.00 65.38 110 GLY A C 1
ATOM 872 O O . GLY A 1 110 ? 20.674 -1.953 -14.485 1.00 65.38 110 GLY A O 1
ATOM 873 N N . GLU A 1 111 ? 22.275 -2.182 -12.941 1.00 71.94 111 GLU A N 1
ATOM 874 C CA . GLU A 1 111 ? 2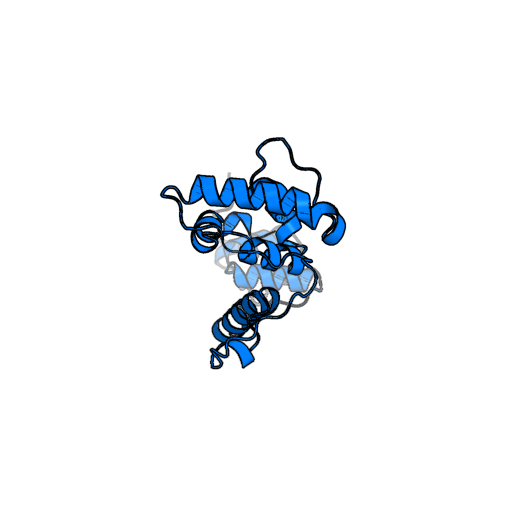1.907 -0.970 -12.182 1.00 71.94 111 GLU A CA 1
ATOM 875 C C . GLU A 1 111 ? 22.258 0.315 -12.949 1.00 71.94 111 GLU A C 1
ATOM 877 O O . GLU A 1 111 ? 21.425 1.203 -13.116 1.00 71.94 111 GLU A O 1
ATOM 882 N N . ALA A 1 112 ? 23.462 0.371 -13.528 1.00 77.06 112 ALA A N 1
ATOM 883 C CA . ALA A 1 112 ? 23.883 1.485 -14.376 1.00 77.06 112 ALA A CA 1
ATOM 884 C C . ALA A 1 112 ? 23.015 1.601 -15.643 1.00 77.06 112 ALA A C 1
ATOM 886 O O . ALA A 1 112 ? 22.696 2.707 -16.078 1.00 77.06 112 ALA A O 1
ATOM 887 N N . ALA A 1 113 ? 22.595 0.464 -16.211 1.00 79.31 113 ALA A N 1
ATOM 888 C CA . ALA A 1 113 ? 21.700 0.429 -17.365 1.00 79.31 113 ALA A CA 1
ATOM 889 C C . ALA A 1 113 ? 20.292 0.957 -17.031 1.00 79.31 113 ALA A C 1
ATOM 891 O O . ALA A 1 113 ? 19.734 1.731 -17.809 1.00 79.31 113 ALA A O 1
ATOM 892 N N . ASN A 1 114 ? 19.735 0.593 -15.869 1.00 84.62 114 ASN A N 1
ATOM 893 C CA . ASN A 1 114 ? 18.461 1.140 -15.397 1.00 84.62 114 ASN A CA 1
ATOM 894 C C . ASN A 1 114 ? 18.558 2.642 -15.105 1.00 84.62 114 ASN A C 1
ATOM 896 O O . ASN A 1 114 ? 17.665 3.391 -15.490 1.00 84.62 114 ASN A O 1
ATOM 900 N N . GLN A 1 115 ? 19.651 3.104 -14.493 1.00 83.62 115 GLN A N 1
ATOM 901 C CA . GLN A 1 115 ? 19.852 4.525 -14.199 1.00 83.62 115 GLN A CA 1
ATOM 902 C C . GLN A 1 115 ? 19.940 5.382 -15.477 1.00 83.62 115 GLN A C 1
ATOM 904 O O . GLN A 1 115 ? 19.357 6.471 -15.548 1.00 83.62 115 GLN A O 1
ATOM 909 N N . ASP A 1 116 ? 20.644 4.897 -16.502 1.00 82.75 116 ASP A N 1
ATOM 910 C CA . ASP A 1 116 ? 20.718 5.562 -17.807 1.00 82.75 116 ASP A CA 1
ATOM 911 C C . ASP A 1 116 ? 19.346 5.582 -18.502 1.00 82.75 116 ASP A C 1
ATOM 913 O O . ASP A 1 116 ? 18.893 6.630 -18.971 1.00 82.75 116 ASP A O 1
ATOM 917 N N . ALA A 1 117 ? 18.629 4.453 -18.482 1.00 84.31 117 ALA A N 1
ATOM 918 C CA . ALA A 1 117 ? 17.274 4.356 -19.017 1.00 84.31 117 ALA A CA 1
ATOM 919 C C . ALA A 1 117 ? 16.295 5.295 -18.291 1.00 84.31 117 ALA A C 1
ATOM 921 O O . ALA A 1 117 ? 15.551 6.025 -18.940 1.00 84.31 117 ALA A O 1
ATOM 922 N N . PHE A 1 118 ? 16.341 5.370 -16.960 1.00 87.12 118 PHE A N 1
ATOM 923 C CA . PHE A 1 118 ? 15.519 6.294 -16.177 1.00 87.12 118 PHE A CA 1
ATOM 924 C C . PHE A 1 118 ? 15.804 7.760 -16.526 1.00 87.12 118 PHE A C 1
ATOM 926 O O . PHE A 1 118 ? 14.880 8.560 -16.689 1.00 87.12 118 PHE A O 1
ATOM 933 N N . THR A 1 119 ? 17.080 8.117 -16.695 1.00 85.81 119 THR A N 1
ATOM 934 C CA . THR A 1 119 ? 17.482 9.478 -17.076 1.00 85.81 119 THR A CA 1
ATOM 935 C C . THR A 1 119 ? 16.947 9.840 -18.464 1.00 85.81 119 THR A C 1
ATOM 937 O O . THR A 1 119 ? 16.398 10.930 -18.656 1.00 85.81 119 THR A O 1
ATOM 940 N N . LYS A 1 120 ? 17.043 8.913 -19.424 1.00 84.81 120 LYS A N 1
ATOM 941 C CA . LYS A 1 120 ? 16.475 9.068 -20.771 1.00 84.81 120 LYS A CA 1
ATOM 942 C C . LYS A 1 120 ? 14.954 9.183 -20.733 1.00 84.81 120 LYS A C 1
ATOM 944 O O . LYS A 1 120 ? 14.412 10.112 -21.325 1.00 84.81 120 LYS A O 1
ATOM 949 N N . TRP A 1 121 ? 14.275 8.316 -19.986 1.00 88.56 121 TRP A N 1
ATOM 950 C CA . TRP A 1 121 ? 12.821 8.340 -19.823 1.00 88.56 121 TRP A CA 1
ATOM 951 C C . TRP A 1 121 ? 12.332 9.672 -19.241 1.00 88.56 121 TRP A C 1
ATOM 953 O O . TRP A 1 121 ? 11.435 10.308 -19.797 1.00 88.56 121 TRP A O 1
ATOM 963 N N . CYS A 1 122 ? 12.991 10.150 -18.180 1.00 86.50 122 CYS A N 1
ATOM 964 C CA . CYS A 1 122 ? 12.713 11.449 -17.573 1.00 86.50 122 CYS A CA 1
ATOM 965 C C . CYS A 1 122 ? 12.883 12.614 -18.550 1.00 86.50 122 CYS A C 1
ATOM 967 O O . CYS A 1 122 ? 12.202 13.621 -18.387 1.00 86.50 122 CYS A O 1
ATOM 969 N N . SER A 1 123 ? 13.795 12.512 -19.522 1.00 84.69 123 SER A N 1
ATOM 970 C CA . SER A 1 123 ? 14.020 13.538 -20.545 1.00 84.69 123 SER A CA 1
ATOM 971 C C . SER A 1 123 ? 12.965 13.476 -21.654 1.00 84.69 123 SER A C 1
ATOM 973 O O . SER A 1 123 ? 12.331 14.486 -21.962 1.00 84.69 123 SER A O 1
ATOM 975 N N . LEU A 1 124 ? 12.729 12.281 -22.204 1.00 84.94 124 LEU A N 1
ATOM 976 C CA . LEU A 1 124 ? 11.840 12.052 -23.346 1.00 84.94 124 LEU A CA 1
ATOM 977 C C . LEU A 1 124 ? 10.368 12.280 -22.990 1.00 84.94 124 LEU A C 1
ATOM 979 O O . LEU A 1 124 ? 9.649 12.973 -23.706 1.00 84.94 124 LEU A O 1
ATOM 983 N N . TYR A 1 125 ? 9.920 11.762 -21.845 1.00 85.56 125 TYR A N 1
ATOM 984 C CA . TYR A 1 125 ? 8.496 11.733 -21.502 1.00 85.56 125 TYR A CA 1
ATOM 985 C C . TYR A 1 125 ? 8.099 12.747 -20.425 1.00 85.56 125 TYR A C 1
ATOM 987 O O . TYR A 1 125 ? 6.957 12.751 -19.956 1.00 85.56 125 TYR A O 1
ATOM 995 N N . ARG A 1 126 ? 9.003 13.679 -20.081 1.00 86.06 126 ARG A N 1
ATOM 996 C CA . ARG A 1 126 ? 8.765 14.735 -19.081 1.00 86.06 126 ARG A CA 1
ATOM 997 C C . ARG A 1 126 ? 7.478 15.502 -19.323 1.00 86.06 126 ARG A C 1
ATOM 999 O O . ARG A 1 126 ? 6.697 15.714 -18.400 1.00 86.06 126 ARG A O 1
ATOM 1006 N N . LYS A 1 127 ? 7.282 15.940 -20.569 1.00 83.88 127 LYS A N 1
ATOM 1007 C CA . LYS A 1 127 ? 6.132 16.751 -20.981 1.00 83.88 127 LYS A CA 1
ATOM 1008 C C . LYS A 1 127 ? 4.853 15.917 -21.034 1.00 83.88 127 LYS A C 1
ATOM 1010 O O . LYS A 1 127 ? 3.814 16.401 -20.600 1.00 83.88 127 LYS A O 1
ATOM 1015 N N . ARG A 1 128 ? 4.951 14.670 -21.512 1.00 84.50 128 ARG A N 1
ATOM 1016 C CA . ARG A 1 128 ? 3.818 13.746 -21.674 1.00 84.50 128 ARG A CA 1
ATOM 1017 C C . ARG A 1 128 ? 3.211 13.353 -20.329 1.00 84.50 128 ARG A C 1
ATOM 1019 O O . ARG A 1 128 ? 2.009 13.494 -20.147 1.00 84.50 128 ARG A O 1
ATOM 1026 N N . PHE A 1 129 ? 4.039 12.928 -19.375 1.00 85.75 129 PHE A N 1
ATOM 1027 C CA . PHE A 1 129 ? 3.560 12.475 -18.065 1.00 85.75 129 PHE A CA 1
ATOM 1028 C C . PHE A 1 129 ? 3.598 13.551 -16.977 1.00 85.75 129 PHE A C 1
ATOM 1030 O O . PHE A 1 129 ? 3.147 13.290 -15.871 1.00 85.75 129 PHE A O 1
ATOM 1037 N N . LYS A 1 130 ? 4.100 14.760 -17.269 1.00 86.88 130 LYS A N 1
ATOM 1038 C CA . LYS A 1 130 ? 4.317 15.837 -16.281 1.00 86.88 130 LYS A CA 1
ATOM 1039 C C . LYS A 1 130 ? 5.231 15.395 -15.129 1.00 86.88 130 LYS A C 1
ATOM 1041 O O . LYS A 1 130 ? 4.940 15.636 -13.960 1.00 86.88 130 LYS A O 1
ATOM 1046 N N . ILE A 1 131 ? 6.349 14.755 -1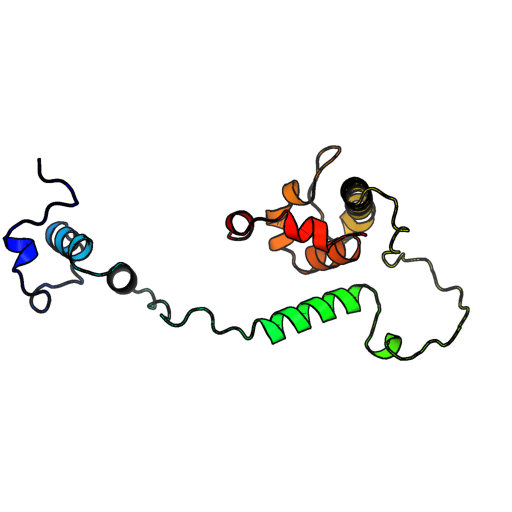5.477 1.00 85.88 131 ILE A N 1
ATOM 1047 C CA . ILE A 1 131 ? 7.306 14.203 -14.505 1.00 85.88 131 ILE A CA 1
ATOM 1048 C C . ILE A 1 131 ? 7.897 15.346 -13.648 1.00 85.88 131 ILE A C 1
ATOM 1050 O O . ILE A 1 131 ? 8.369 16.345 -14.215 1.00 85.88 131 ILE A O 1
ATOM 1054 N N . PRO A 1 132 ? 7.926 15.220 -12.304 1.00 85.75 132 PRO A N 1
ATOM 1055 C CA . PRO A 1 132 ? 8.494 16.218 -11.401 1.00 85.75 132 PRO A CA 1
ATOM 1056 C C . PRO A 1 132 ? 9.946 16.573 -11.728 1.00 85.75 132 PRO A C 1
ATOM 1058 O O . PRO A 1 132 ? 10.673 15.826 -12.383 1.00 85.75 132 PRO A O 1
ATOM 1061 N N . ALA A 1 133 ? 10.391 17.766 -11.328 1.00 78.38 133 ALA A N 1
ATOM 1062 C CA . ALA A 1 133 ? 11.795 18.160 -11.470 1.00 78.38 133 ALA A CA 1
ATOM 1063 C C . ALA A 1 133 ? 12.674 17.283 -10.589 1.00 78.38 133 ALA A C 1
ATOM 1065 O O . ALA A 1 133 ? 12.550 17.289 -9.369 1.00 78.38 133 ALA A O 1
ATOM 1066 N N . THR A 1 134 ? 13.553 16.528 -11.233 1.00 76.31 134 THR A N 1
ATOM 1067 C CA . THR A 1 134 ? 14.487 15.641 -10.563 1.00 76.31 134 THR A CA 1
ATOM 1068 C C . THR A 1 134 ? 15.879 16.269 -10.539 1.00 76.31 134 THR A C 1
ATOM 1070 O O . THR A 1 134 ? 16.245 17.067 -11.407 1.00 76.31 134 THR A O 1
ATOM 1073 N N . LYS A 1 135 ? 16.662 15.965 -9.500 1.00 75.62 135 LYS A N 1
ATOM 1074 C CA . LYS A 1 135 ? 18.050 16.437 -9.387 1.00 75.62 135 LYS A CA 1
ATOM 1075 C C . LYS A 1 135 ? 18.942 15.703 -10.400 1.00 75.62 135 LYS A C 1
ATOM 1077 O O . LYS A 1 135 ? 18.560 14.687 -10.977 1.00 75.62 135 LYS A O 1
ATOM 1082 N N . ARG A 1 136 ? 20.168 16.200 -10.612 1.00 64.31 136 ARG A N 1
ATOM 1083 C CA . ARG A 1 136 ? 21.177 15.469 -11.403 1.00 64.31 136 ARG A CA 1
ATOM 1084 C C . ARG A 1 136 ? 21.420 14.092 -10.769 1.00 64.31 136 ARG A C 1
ATOM 1086 O O . ARG A 1 136 ? 21.697 14.035 -9.577 1.00 64.31 136 ARG A O 1
ATOM 1093 N N . ARG A 1 137 ? 21.366 13.027 -11.583 1.00 68.94 137 ARG A N 1
ATOM 1094 C CA . ARG A 1 137 ? 21.450 11.609 -11.163 1.00 68.94 137 ARG A CA 1
ATOM 1095 C C . ARG A 1 137 ? 20.326 11.161 -10.224 1.00 68.94 137 ARG A C 1
ATOM 1097 O O . ARG A 1 137 ? 20.572 10.392 -9.300 1.00 68.94 137 ARG A O 1
ATOM 1104 N N . ALA A 1 138 ? 19.116 11.658 -10.447 1.00 77.19 138 ALA A N 1
ATOM 1105 C CA . ALA A 1 138 ? 17.968 11.175 -9.702 1.00 77.19 138 ALA A CA 1
ATOM 1106 C C . ALA A 1 138 ? 17.704 9.691 -9.944 1.00 77.19 138 ALA A C 1
ATOM 1108 O O . ALA A 1 138 ? 18.001 9.160 -11.017 1.00 77.19 138 ALA A O 1
ATOM 1109 N N . GLN A 1 139 ? 17.121 9.068 -8.933 1.00 81.06 139 GLN A N 1
ATOM 1110 C CA . GLN A 1 139 ? 16.686 7.685 -8.942 1.00 81.06 139 GLN A CA 1
ATOM 1111 C C . GLN A 1 139 ? 15.158 7.609 -9.015 1.00 81.06 139 GLN A C 1
ATOM 1113 O O . GLN A 1 139 ? 14.478 8.544 -8.578 1.00 81.06 139 GLN A O 1
ATOM 1118 N N . PRO A 1 140 ? 14.588 6.490 -9.492 1.00 82.25 140 PRO A N 1
ATOM 1119 C CA . PRO A 1 140 ? 13.143 6.262 -9.433 1.00 82.25 140 PRO A CA 1
ATOM 1120 C C . PRO A 1 140 ? 12.583 6.413 -8.010 1.00 82.25 140 PRO A C 1
ATOM 1122 O O . PRO A 1 140 ? 11.479 6.926 -7.827 1.00 82.25 140 PRO A O 1
ATOM 1125 N N . ALA A 1 141 ? 13.385 6.062 -6.996 1.00 83.81 141 ALA A N 1
ATOM 1126 C CA . ALA A 1 141 ? 13.075 6.265 -5.583 1.00 83.81 141 ALA A CA 1
ATOM 1127 C C . ALA A 1 141 ? 12.775 7.735 -5.213 1.00 83.81 141 ALA A C 1
ATOM 1129 O O . ALA A 1 141 ? 11.918 7.979 -4.367 1.00 83.81 141 ALA A O 1
ATOM 1130 N N . ASP A 1 142 ? 13.412 8.713 -5.870 1.00 85.00 142 ASP A N 1
ATOM 1131 C CA . ASP A 1 142 ? 13.246 10.143 -5.556 1.00 85.00 142 ASP A CA 1
ATOM 1132 C C . ASP A 1 142 ? 11.861 10.683 -5.942 1.00 85.00 142 ASP A C 1
ATOM 1134 O O . ASP A 1 142 ? 11.397 11.675 -5.381 1.00 85.00 142 ASP A O 1
ATOM 1138 N N . ILE A 1 143 ? 11.205 10.052 -6.920 1.00 87.38 143 ILE A N 1
ATOM 1139 C CA . ILE A 1 143 ? 9.862 10.419 -7.394 1.00 87.38 143 ILE A CA 1
ATOM 1140 C C . ILE A 1 143 ? 8.838 9.313 -7.128 1.00 87.38 143 ILE A C 1
ATOM 1142 O O . ILE A 1 143 ? 7.756 9.322 -7.713 1.00 87.38 143 ILE A O 1
ATOM 1146 N N . ARG A 1 144 ? 9.155 8.364 -6.240 1.00 86.31 144 ARG A N 1
ATOM 1147 C CA . ARG A 1 144 ? 8.349 7.161 -6.004 1.00 86.31 144 ARG A CA 1
ATOM 1148 C C . ARG A 1 144 ? 6.910 7.468 -5.605 1.00 86.31 144 ARG A C 1
ATOM 1150 O O . ARG A 1 144 ? 5.997 6.939 -6.224 1.00 86.31 144 ARG A O 1
ATOM 1157 N N . THR A 1 145 ? 6.697 8.358 -4.636 1.00 85.44 145 THR A N 1
ATOM 1158 C CA . THR A 1 145 ? 5.345 8.751 -4.196 1.00 85.44 145 THR A CA 1
ATOM 1159 C C . THR A 1 145 ? 4.512 9.298 -5.357 1.00 85.44 145 THR A C 1
ATOM 1161 O O . THR A 1 145 ? 3.324 9.014 -5.468 1.00 85.44 145 THR A O 1
ATOM 1164 N N . TRP A 1 146 ? 5.147 10.036 -6.271 1.00 89.25 146 TRP A N 1
ATOM 1165 C CA . TRP A 1 146 ? 4.490 10.539 -7.474 1.00 89.25 146 TRP A CA 1
ATOM 1166 C C . TRP A 1 146 ? 4.214 9.429 -8.499 1.00 89.25 146 TRP A C 1
ATOM 1168 O O . TRP A 1 146 ? 3.146 9.415 -9.103 1.00 89.25 146 TRP A O 1
ATOM 1178 N N . LEU A 1 147 ? 5.141 8.482 -8.676 1.00 88.06 147 LEU A N 1
ATOM 1179 C CA . LEU A 1 147 ? 4.956 7.337 -9.572 1.00 88.06 147 LEU A CA 1
ATOM 1180 C C . LEU A 1 147 ? 3.799 6.437 -9.117 1.00 88.06 147 LEU A C 1
ATOM 1182 O O . LEU A 1 147 ? 2.987 6.042 -9.947 1.00 88.06 147 LEU A O 1
ATOM 1186 N N . ILE A 1 148 ? 3.683 6.163 -7.814 1.00 86.19 148 ILE A N 1
ATOM 1187 C CA . ILE A 1 148 ? 2.575 5.375 -7.245 1.00 86.19 148 ILE A CA 1
ATOM 1188 C C . ILE A 1 148 ? 1.233 6.083 -7.484 1.00 86.19 148 ILE A C 1
ATOM 1190 O O . ILE A 1 148 ? 0.251 5.443 -7.853 1.00 86.19 148 ILE A O 1
ATOM 1194 N N . ALA A 1 149 ? 1.201 7.413 -7.356 1.00 86.75 149 ALA A N 1
ATOM 1195 C CA . ALA A 1 149 ? 0.009 8.210 -7.640 1.00 86.75 149 ALA A CA 1
ATOM 1196 C C . ALA A 1 149 ? -0.356 8.273 -9.139 1.00 86.75 149 ALA A C 1
ATOM 1198 O O . ALA A 1 149 ? -1.483 8.638 -9.469 1.00 86.75 149 ALA A O 1
ATOM 1199 N N . GLN A 1 150 ? 0.564 7.915 -10.046 1.00 87.94 150 GLN A N 1
ATOM 1200 C CA . GLN A 1 150 ? 0.359 7.972 -11.495 1.00 87.94 150 GLN A CA 1
ATOM 1201 C C . GLN A 1 150 ? 0.645 6.611 -12.169 1.00 87.94 150 GLN A C 1
ATOM 1203 O O . GLN A 1 150 ? 1.684 6.444 -12.821 1.00 87.94 150 GLN A O 1
ATOM 1208 N N . PRO A 1 151 ? -0.307 5.656 -12.118 1.00 83.75 151 PRO A N 1
ATOM 1209 C CA . PRO A 1 151 ? -0.107 4.280 -12.587 1.00 83.75 151 PRO A CA 1
ATOM 1210 C C . PRO A 1 151 ? 0.347 4.172 -14.048 1.00 83.75 151 PRO A C 1
ATOM 1212 O O . PRO A 1 151 ? 1.183 3.341 -14.383 1.00 83.75 151 PRO A O 1
ATOM 1215 N N . MET A 1 152 ? -0.149 5.050 -14.926 1.00 82.06 152 MET A N 1
ATOM 1216 C CA . MET A 1 152 ? 0.247 5.074 -16.343 1.00 82.06 152 MET A CA 1
ATOM 1217 C C . MET A 1 152 ? 1.737 5.401 -16.528 1.00 82.06 152 MET A C 1
ATOM 1219 O O . MET A 1 152 ? 2.419 4.782 -17.340 1.00 82.06 152 MET A O 1
ATOM 1223 N N . ALA A 1 153 ? 2.260 6.366 -15.763 1.00 86.81 153 ALA A N 1
ATOM 1224 C CA . ALA A 1 153 ? 3.666 6.753 -15.844 1.00 86.81 153 ALA A CA 1
ATOM 1225 C C . ALA A 1 153 ? 4.569 5.669 -15.240 1.00 86.81 153 ALA A C 1
ATOM 1227 O O . ALA A 1 153 ? 5.637 5.392 -15.781 1.00 86.81 153 ALA A O 1
ATOM 1228 N N . LEU A 1 154 ? 4.115 5.034 -14.154 1.00 88.00 154 LEU A N 1
ATOM 1229 C CA . LEU A 1 154 ? 4.794 3.901 -13.533 1.00 88.00 154 LEU A CA 1
ATOM 1230 C C . LEU A 1 154 ? 4.920 2.721 -14.506 1.00 88.00 154 LEU A C 1
ATOM 1232 O O . LEU A 1 154 ? 6.032 2.256 -14.743 1.00 88.00 154 LEU A O 1
ATOM 1236 N N . ARG A 1 155 ? 3.819 2.293 -15.136 1.00 85.00 155 ARG A N 1
ATOM 1237 C CA . ARG A 1 155 ? 3.830 1.213 -16.140 1.00 85.00 155 ARG A CA 1
ATOM 1238 C C . ARG A 1 155 ? 4.779 1.517 -17.287 1.00 85.00 155 ARG A C 1
ATOM 1240 O O . ARG A 1 155 ? 5.628 0.696 -17.615 1.00 85.00 155 ARG A O 1
ATOM 1247 N N . HIS A 1 156 ? 4.698 2.725 -17.842 1.00 86.25 156 HIS A N 1
ATOM 1248 C CA . HIS A 1 156 ? 5.570 3.126 -18.939 1.00 86.25 156 HIS A CA 1
ATOM 1249 C C . HIS A 1 156 ? 7.048 3.190 -18.514 1.00 86.25 156 HIS A C 1
ATOM 1251 O O . HIS A 1 156 ? 7.932 2.886 -19.315 1.00 86.25 156 HIS A O 1
ATOM 1257 N N . LEU A 1 157 ? 7.357 3.582 -17.275 1.00 86.44 157 LEU A N 1
ATOM 1258 C CA . LEU A 1 157 ? 8.729 3.549 -16.769 1.00 86.44 157 LEU A CA 1
ATOM 1259 C C . LEU A 1 157 ? 9.243 2.109 -16.673 1.00 86.44 157 LEU A C 1
ATOM 1261 O O . LEU A 1 157 ? 10.312 1.816 -17.202 1.00 86.44 157 LEU A O 1
ATOM 1265 N N . PHE A 1 158 ? 8.487 1.210 -16.041 1.00 85.38 158 PHE A N 1
ATOM 1266 C CA . PHE A 1 158 ? 8.860 -0.204 -15.940 1.00 85.38 158 PHE A CA 1
ATOM 1267 C C . PHE A 1 158 ? 8.951 -0.869 -17.320 1.00 85.38 158 PHE A C 1
ATOM 1269 O O . PHE A 1 158 ? 9.801 -1.732 -17.532 1.00 85.38 158 PHE A O 1
ATOM 1276 N N . ALA A 1 159 ? 8.174 -0.387 -18.290 1.00 82.12 159 ALA A N 1
ATOM 1277 C CA . ALA A 1 159 ? 8.331 -0.764 -19.684 1.00 82.12 159 ALA A CA 1
ATOM 1278 C C . ALA A 1 159 ? 9.633 -0.256 -20.317 1.00 82.12 159 ALA A C 1
ATOM 1280 O O . ALA A 1 159 ? 10.289 -0.959 -21.083 1.00 82.12 159 ALA A O 1
ATOM 1281 N N . PHE A 1 160 ? 10.055 0.952 -19.960 1.00 83.00 160 PHE A N 1
ATOM 1282 C CA . PHE A 1 160 ? 11.264 1.569 -20.491 1.00 83.00 160 PHE A CA 1
ATOM 1283 C C . PHE A 1 160 ? 12.564 0.988 -19.903 1.00 83.00 160 PHE A C 1
ATOM 1285 O O . PHE A 1 160 ? 13.620 1.066 -20.536 1.00 83.00 160 PHE A O 1
ATOM 1292 N N . LEU A 1 161 ? 12.522 0.418 -18.695 1.00 83.94 161 LEU A N 1
ATOM 1293 C CA . LEU A 1 161 ? 13.713 -0.114 -18.032 1.00 83.94 161 LEU A CA 1
ATOM 1294 C C . LEU A 1 161 ? 14.223 -1.408 -18.705 1.00 83.94 161 LEU A C 1
ATOM 1296 O O . LEU A 1 161 ? 13.434 -2.284 -19.062 1.00 83.94 161 LEU A O 1
ATOM 1300 N N . PRO A 1 162 ? 15.551 -1.583 -18.852 1.00 79.31 162 PRO A N 1
ATOM 1301 C CA . PRO A 1 162 ? 16.130 -2.815 -19.386 1.00 79.31 162 PRO A CA 1
ATOM 1302 C C . PRO A 1 162 ? 16.053 -3.991 -18.399 1.00 79.31 162 PRO A C 1
ATOM 1304 O O . PRO A 1 162 ? 15.941 -5.136 -18.843 1.00 79.31 162 PRO A O 1
ATOM 1307 N N . TYR A 1 163 ? 16.088 -3.715 -17.089 1.00 81.81 163 TYR A N 1
ATOM 1308 C CA . TYR A 1 163 ? 15.966 -4.702 -16.007 1.00 81.81 163 TYR A CA 1
ATOM 1309 C C . TYR A 1 163 ? 14.918 -4.258 -14.966 1.00 81.81 163 TYR A C 1
ATOM 1311 O O . TYR A 1 163 ? 15.278 -3.935 -13.826 1.00 81.81 163 TYR A O 1
ATOM 1319 N N . PRO A 1 164 ? 13.626 -4.180 -15.333 1.00 81.75 164 PRO A N 1
ATOM 1320 C CA . PRO A 1 164 ? 12.562 -3.713 -14.440 1.00 81.75 164 PRO A CA 1
ATOM 1321 C C . PRO A 1 164 ? 12.429 -4.564 -13.171 1.00 81.75 164 PRO A C 1
ATOM 1323 O O . PRO A 1 164 ? 12.155 -4.042 -12.096 1.00 81.75 164 PRO A O 1
ATOM 1326 N N . GLU A 1 165 ? 12.705 -5.864 -13.262 1.00 80.69 165 GLU A N 1
ATOM 1327 C CA . GLU A 1 165 ? 12.670 -6.797 -12.137 1.00 80.69 165 GLU A CA 1
ATOM 1328 C C . GLU A 1 165 ? 13.728 -6.504 -11.066 1.00 80.69 165 GLU A C 1
ATOM 1330 O O . GLU A 1 165 ? 13.555 -6.884 -9.909 1.00 80.69 165 GLU A O 1
ATOM 1335 N N . ARG A 1 166 ? 14.839 -5.852 -11.436 1.00 80.44 166 ARG A N 1
ATOM 1336 C CA . ARG A 1 166 ? 15.841 -5.393 -10.466 1.00 80.44 166 ARG A CA 1
ATOM 1337 C C . ARG A 1 166 ? 15.348 -4.158 -9.730 1.00 80.44 166 ARG A C 1
ATOM 1339 O O . ARG A 1 166 ? 15.390 -4.148 -8.510 1.00 80.44 166 ARG A O 1
ATOM 1346 N N . GLU A 1 167 ? 14.810 -3.190 -10.467 1.00 84.44 167 GLU A N 1
ATOM 1347 C CA . GLU A 1 167 ? 14.241 -1.975 -9.878 1.00 84.44 167 GLU A CA 1
ATOM 1348 C C . GLU A 1 167 ? 13.098 -2.311 -8.909 1.00 84.44 167 GLU A C 1
ATOM 1350 O O . GLU A 1 167 ? 13.070 -1.807 -7.792 1.00 84.44 167 GLU A O 1
ATOM 1355 N N . ALA A 1 168 ? 12.203 -3.231 -9.288 1.00 84.19 168 ALA A N 1
ATOM 1356 C CA . ALA A 1 168 ? 11.106 -3.680 -8.429 1.00 84.19 168 ALA A CA 1
ATOM 1357 C C . ALA A 1 168 ? 11.592 -4.267 -7.092 1.00 84.19 168 ALA A C 1
ATOM 1359 O O . ALA A 1 168 ? 10.960 -4.061 -6.060 1.00 84.19 168 ALA A O 1
ATOM 1360 N N . LYS A 1 169 ? 12.717 -4.996 -7.090 1.00 83.31 169 LYS A N 1
ATOM 1361 C CA . LYS A 1 169 ? 13.268 -5.623 -5.875 1.00 83.31 169 LYS A CA 1
ATOM 1362 C C . LYS A 1 169 ? 13.820 -4.613 -4.876 1.00 83.31 169 LYS A C 1
ATOM 1364 O O . LYS A 1 169 ? 13.846 -4.905 -3.682 1.00 83.31 169 LYS A O 1
ATOM 1369 N N . ASP A 1 170 ? 14.227 -3.440 -5.346 1.00 80.56 170 ASP A N 1
ATOM 1370 C CA . ASP A 1 170 ? 14.772 -2.381 -4.497 1.00 80.56 170 ASP A CA 1
ATOM 1371 C C . ASP A 1 170 ? 13.668 -1.547 -3.817 1.00 80.56 170 ASP A C 1
ATOM 1373 O O . ASP A 1 170 ? 13.939 -0.671 -2.988 1.00 80.56 170 ASP A O 1
ATOM 1377 N N . TRP A 1 171 ? 12.397 -1.814 -4.136 1.00 82.69 171 TRP A N 1
ATOM 1378 C CA . TRP A 1 171 ? 11.244 -1.132 -3.562 1.00 82.69 171 TRP A CA 1
ATOM 1379 C C . TRP A 1 171 ? 10.719 -1.932 -2.361 1.00 82.69 171 TRP A C 1
ATOM 1381 O O . TRP A 1 171 ? 10.018 -2.930 -2.509 1.00 82.69 171 TRP A O 1
ATOM 1391 N N . LYS A 1 172 ? 11.077 -1.503 -1.142 1.00 81.75 172 LYS A N 1
ATOM 1392 C CA . LYS A 1 172 ? 10.604 -2.142 0.099 1.00 81.75 172 LYS A CA 1
ATOM 1393 C C . LYS A 1 172 ? 9.125 -1.842 0.346 1.00 81.75 172 LYS A C 1
ATOM 1395 O O . LYS A 1 172 ? 8.693 -0.717 0.115 1.00 81.75 172 LYS A O 1
ATOM 1400 N N . LEU A 1 173 ? 8.396 -2.808 0.914 1.00 71.50 173 LEU A N 1
ATOM 1401 C CA . LEU A 1 173 ? 6.960 -2.699 1.214 1.00 71.50 173 LEU A CA 1
ATOM 1402 C C . LEU A 1 173 ? 6.616 -1.465 2.068 1.00 71.50 173 LEU A C 1
ATOM 1404 O O . LEU A 1 173 ? 5.713 -0.715 1.719 1.00 71.50 173 LEU A O 1
ATOM 1408 N N . GLU A 1 174 ? 7.423 -1.182 3.096 1.00 74.50 174 GLU A N 1
ATOM 1409 C CA . GLU A 1 174 ? 7.298 0.001 3.973 1.00 74.50 174 GLU A CA 1
ATOM 1410 C C . GLU A 1 174 ? 7.335 1.342 3.217 1.00 74.50 174 GLU A C 1
ATOM 1412 O O . GLU A 1 174 ? 6.978 2.382 3.755 1.00 74.50 174 GLU A O 1
ATOM 1417 N N . GLN A 1 175 ? 7.829 1.339 1.979 1.00 68.25 175 GLN A N 1
ATOM 1418 C CA . GLN A 1 175 ? 7.981 2.523 1.138 1.00 68.25 175 GLN A CA 1
ATOM 1419 C C . GLN A 1 175 ? 6.923 2.589 0.022 1.00 68.25 175 GLN A C 1
ATOM 1421 O O . GLN A 1 175 ? 6.980 3.503 -0.805 1.00 68.25 175 GLN A O 1
ATOM 1426 N N . LEU A 1 176 ? 6.030 1.596 -0.044 1.00 66.50 176 LEU A N 1
ATOM 1427 C CA . LEU A 1 176 ? 4.914 1.487 -0.990 1.00 66.50 176 LEU A CA 1
ATOM 1428 C C . LEU A 1 176 ? 3.566 1.788 -0.331 1.00 66.50 176 LEU A C 1
ATOM 1430 O O . LEU A 1 176 ? 2.632 2.184 -1.023 1.00 66.50 176 LEU A O 1
ATOM 1434 N N . GLU A 1 177 ? 3.480 1.626 0.987 1.00 57.09 177 GLU A N 1
ATOM 1435 C CA . GLU A 1 177 ? 2.341 2.038 1.803 1.00 57.09 177 GLU A CA 1
ATOM 1436 C C . GLU A 1 177 ? 2.443 3.550 2.065 1.00 57.09 177 GLU A C 1
ATOM 1438 O O . GLU A 1 177 ? 3.229 3.998 2.900 1.00 57.09 177 GLU A O 1
ATOM 1443 N N . ALA A 1 178 ? 1.703 4.343 1.286 1.00 50.03 178 ALA A N 1
ATOM 1444 C CA . ALA A 1 178 ? 1.535 5.785 1.476 1.00 50.03 178 ALA A CA 1
ATOM 1445 C C . ALA A 1 178 ? 0.099 6.104 1.896 1.00 50.03 178 ALA A C 1
ATOM 1447 O O . ALA A 1 178 ? -0.824 5.468 1.336 1.00 50.03 178 ALA A O 1
#

Sequence (178 aa):
MATINDMSEYERNVDLSTVNQLADCEEVNAIVIKRLEMRDRLDLVHIRLGLPTLPSAGMVADWEEVLAKEEQLIHQEYGIDHYAANSQTEMDSDVDDEQMPRRHARAATGEAANQDAFTKWCSLYRKRFKIPATKRRAQPADIRTWLIAQPMALRHLFAFLPYPEREAKDWKLEQLEA

Organism: NCBI:txid53985

Radius of gyration: 26.68 Å; chains: 1; bounding box: 50×34×84 Å